Protein AF-A0A7Y3WW72-F1 (afdb_monomer)

Structure (mmCIF, N/CA/C/O backbone):
data_AF-A0A7Y3WW72-F1
#
_entry.id   AF-A0A7Y3WW72-F1
#
loop_
_atom_site.group_PDB
_atom_site.id
_atom_site.type_symbol
_atom_site.label_atom_id
_atom_site.label_alt_id
_atom_site.label_comp_id
_atom_site.label_asym_id
_atom_site.label_entity_id
_atom_site.label_seq_id
_atom_site.pdbx_PDB_ins_code
_atom_site.Cartn_x
_atom_site.Cartn_y
_atom_site.Cartn_z
_atom_site.occupancy
_atom_site.B_iso_or_equiv
_atom_site.auth_seq_id
_atom_site.auth_comp_id
_atom_site.auth_asym_id
_atom_site.auth_atom_id
_atom_site.pdbx_PDB_model_num
ATOM 1 N N . MET A 1 1 ? 3.651 -4.657 17.675 1.00 52.69 1 MET A N 1
ATOM 2 C CA . MET A 1 1 ? 3.371 -5.025 16.272 1.00 52.69 1 MET A CA 1
ATOM 3 C C . MET A 1 1 ? 3.493 -3.746 15.473 1.00 52.69 1 MET A C 1
ATOM 5 O O . MET A 1 1 ? 2.824 -2.788 15.831 1.00 52.69 1 MET A O 1
ATOM 9 N N . THR A 1 2 ? 4.433 -3.684 14.536 1.00 68.75 2 THR A N 1
ATOM 10 C CA . THR A 1 2 ? 4.653 -2.500 13.695 1.00 68.75 2 THR A CA 1
ATOM 11 C C . THR A 1 2 ? 3.513 -2.427 12.689 1.00 68.75 2 THR A C 1
ATOM 13 O O . THR A 1 2 ? 3.321 -3.388 11.957 1.00 68.75 2 THR A O 1
ATOM 16 N N . ASP A 1 3 ? 2.740 -1.345 12.707 1.00 78.50 3 ASP A N 1
ATOM 17 C CA . ASP A 1 3 ? 1.646 -1.121 11.761 1.00 78.50 3 ASP A CA 1
ATOM 18 C C . ASP A 1 3 ? 2.244 -0.793 10.383 1.00 78.50 3 ASP A C 1
ATOM 20 O O . ASP A 1 3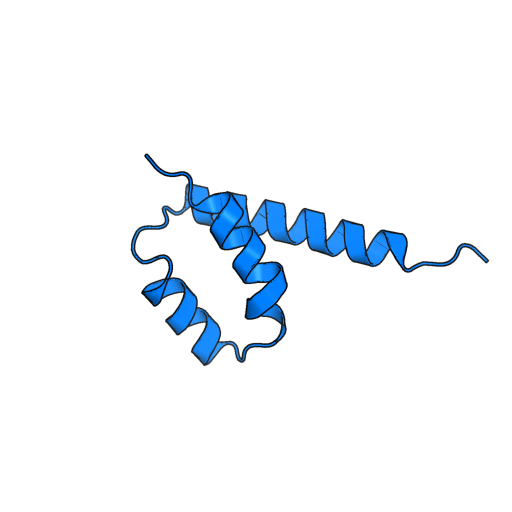 ? 2.907 0.232 10.222 1.00 78.50 3 ASP A O 1
ATOM 24 N N . LEU A 1 4 ? 2.077 -1.694 9.408 1.00 86.00 4 LEU A N 1
ATOM 25 C CA . LEU A 1 4 ? 2.648 -1.551 8.058 1.00 86.00 4 LEU A CA 1
ATOM 26 C C . LEU A 1 4 ? 1.752 -0.747 7.105 1.00 86.00 4 LEU A C 1
ATOM 28 O O . LEU A 1 4 ? 2.171 -0.414 5.997 1.00 86.00 4 LEU A O 1
ATOM 32 N N . ALA A 1 5 ? 0.526 -0.422 7.519 1.00 86.31 5 ALA A N 1
ATOM 33 C CA . ALA A 1 5 ? -0.450 0.293 6.703 1.00 86.31 5 ALA A CA 1
ATOM 34 C C . ALA A 1 5 ? 0.037 1.666 6.181 1.00 86.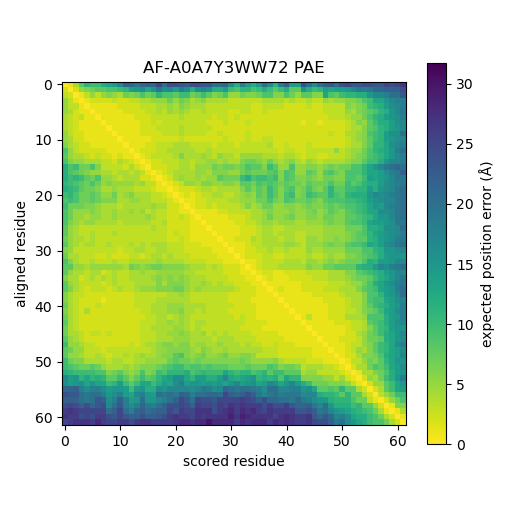31 5 ALA A C 1
ATOM 36 O O . ALA A 1 5 ? -0.107 1.903 4.979 1.00 86.31 5 ALA A O 1
ATOM 37 N N . PRO A 1 6 ? 0.632 2.567 6.992 1.00 87.31 6 PRO A N 1
ATOM 38 C CA . PRO A 1 6 ? 1.100 3.865 6.500 1.00 87.31 6 PRO A CA 1
ATOM 39 C C . PRO A 1 6 ? 2.294 3.742 5.544 1.00 87.31 6 PRO A C 1
ATOM 41 O O . PRO A 1 6 ? 2.386 4.493 4.575 1.00 87.31 6 PRO A O 1
ATOM 44 N N . GLU A 1 7 ? 3.187 2.776 5.772 1.00 88.94 7 GLU A N 1
ATOM 45 C CA . GLU A 1 7 ? 4.312 2.508 4.868 1.00 88.94 7 GLU A CA 1
ATOM 46 C C . GLU A 1 7 ? 3.819 1.948 3.525 1.00 88.94 7 GLU A C 1
ATOM 48 O O . GLU A 1 7 ? 4.266 2.383 2.462 1.00 88.94 7 GLU A O 1
ATOM 53 N N . PHE A 1 8 ? 2.832 1.048 3.565 1.00 90.56 8 PHE A N 1
ATOM 54 C CA . PHE A 1 8 ? 2.181 0.516 2.372 1.00 90.56 8 PHE A CA 1
ATOM 55 C C . PHE A 1 8 ? 1.450 1.609 1.579 1.00 90.56 8 PHE A C 1
ATOM 57 O O . PHE A 1 8 ? 1.600 1.683 0.360 1.00 90.56 8 PHE A O 1
ATOM 64 N N . ALA A 1 9 ? 0.725 2.506 2.253 1.00 89.75 9 ALA A N 1
ATOM 65 C CA . ALA A 1 9 ? 0.044 3.625 1.605 1.00 89.75 9 ALA A CA 1
ATOM 66 C C . ALA A 1 9 ? 1.024 4.551 0.868 1.00 89.75 9 ALA A C 1
ATOM 68 O O . ALA A 1 9 ? 0.789 4.935 -0.277 1.00 89.75 9 ALA A O 1
ATOM 69 N N . ARG A 1 10 ? 2.165 4.861 1.496 1.00 88.50 10 ARG A N 1
ATOM 70 C CA . ARG A 1 10 ? 3.218 5.672 0.878 1.00 88.50 10 ARG A CA 1
ATOM 71 C C . ARG A 1 10 ? 3.801 4.999 -0.365 1.00 88.50 10 ARG A C 1
ATOM 73 O O . ARG A 1 10 ? 3.931 5.648 -1.399 1.00 88.50 10 ARG A O 1
ATOM 80 N N . PHE A 1 11 ? 4.077 3.696 -0.288 1.00 90.00 11 PHE A N 1
ATOM 81 C CA . PHE A 1 11 ? 4.523 2.908 -1.440 1.00 90.00 11 PHE A CA 1
ATOM 82 C C . PHE A 1 11 ? 3.519 2.971 -2.605 1.00 90.00 11 PHE A C 1
ATOM 84 O O . PHE A 1 11 ? 3.927 3.125 -3.758 1.00 90.00 11 PHE A O 1
ATOM 91 N N . LEU A 1 12 ? 2.212 2.902 -2.321 1.00 87.56 12 LEU A N 1
ATOM 92 C CA . LEU A 1 12 ? 1.166 2.996 -3.345 1.00 87.56 12 LEU A CA 1
ATOM 93 C C . LEU A 1 12 ? 1.143 4.358 -4.066 1.00 87.56 12 LEU A C 1
ATOM 95 O O . LEU A 1 12 ? 0.903 4.417 -5.271 1.00 87.56 1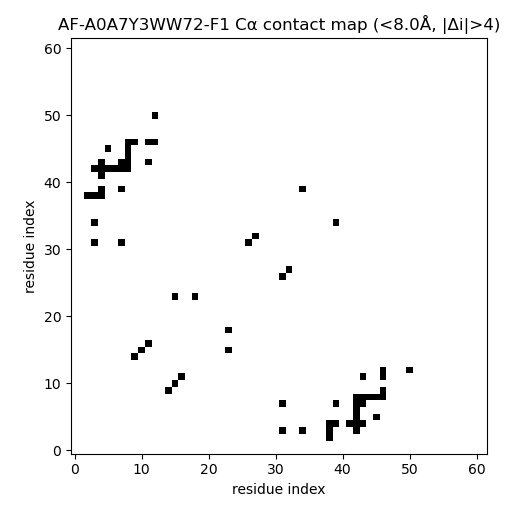2 LEU A O 1
ATOM 99 N N . ILE A 1 13 ? 1.407 5.450 -3.352 1.00 85.88 13 ILE A N 1
ATOM 100 C CA . ILE A 1 13 ? 1.360 6.806 -3.919 1.00 85.88 13 ILE A CA 1
ATOM 101 C C . ILE A 1 13 ? 2.652 7.140 -4.671 1.00 85.88 13 ILE A C 1
ATOM 103 O O . ILE A 1 13 ? 2.603 7.659 -5.786 1.00 85.88 13 ILE A O 1
ATOM 107 N N . GLU A 1 14 ? 3.804 6.852 -4.062 1.00 86.31 14 GLU A N 1
ATOM 108 C CA . GLU A 1 14 ? 5.108 7.304 -4.557 1.00 86.31 14 GLU A CA 1
ATOM 109 C C . GLU A 1 14 ? 5.704 6.356 -5.609 1.00 86.31 14 GLU A C 1
ATOM 111 O O . GLU A 1 14 ? 6.300 6.815 -6.581 1.00 86.31 14 GLU A O 1
ATOM 116 N N . GLU A 1 15 ? 5.546 5.039 -5.439 1.00 83.38 15 GLU A N 1
ATOM 117 C CA . GLU A 1 15 ? 6.284 4.044 -6.231 1.00 83.38 15 GLU A CA 1
ATOM 118 C C . GLU A 1 15 ? 5.373 3.210 -7.143 1.00 83.38 15 GLU A C 1
ATOM 120 O O . GLU A 1 15 ? 5.716 2.946 -8.297 1.00 83.38 15 GLU A O 1
ATOM 125 N N . TYR A 1 16 ? 4.188 2.816 -6.666 1.00 80.81 16 TYR A N 1
ATOM 126 C CA . TYR A 1 16 ? 3.274 1.940 -7.410 1.00 80.81 16 TYR A CA 1
ATOM 127 C C . TYR A 1 16 ? 2.693 2.611 -8.665 1.00 80.81 16 TYR A C 1
ATOM 129 O O . TYR A 1 16 ? 2.560 1.959 -9.698 1.00 80.81 16 TYR A O 1
ATOM 137 N N . ARG A 1 17 ? 2.394 3.919 -8.620 1.00 75.62 17 ARG A N 1
ATOM 138 C CA . ARG A 1 17 ? 1.747 4.659 -9.726 1.00 75.62 17 ARG A CA 1
ATOM 139 C C . ARG A 1 17 ? 2.562 4.660 -11.030 1.00 75.62 17 ARG A C 1
ATOM 141 O O . ARG A 1 17 ? 1.984 4.782 -12.105 1.00 75.62 17 ARG A O 1
ATOM 148 N N . GLY A 1 18 ? 3.886 4.531 -10.935 1.00 78.31 18 GLY A N 1
ATOM 149 C CA . GLY A 1 18 ? 4.803 4.495 -12.081 1.00 78.31 18 GLY A CA 1
ATOM 150 C C . GLY A 1 18 ? 5.258 3.092 -12.493 1.00 78.31 18 GLY A C 1
ATOM 151 O O . GLY A 1 18 ? 6.070 2.966 -13.408 1.00 78.31 18 GLY A O 1
ATOM 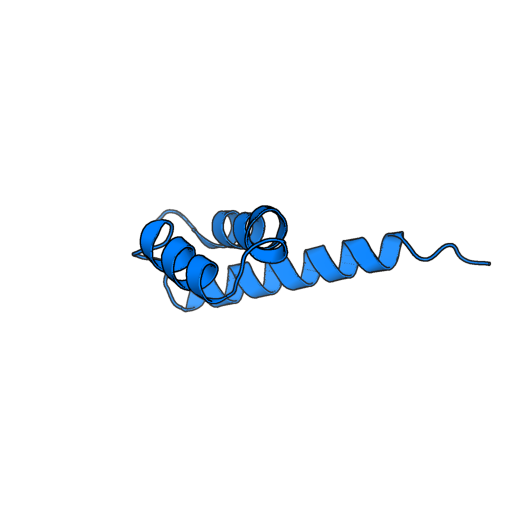152 N N . MET A 1 19 ? 4.786 2.040 -11.817 1.00 82.00 19 MET A N 1
ATOM 153 C CA . MET A 1 19 ? 5.314 0.685 -11.966 1.00 82.00 19 MET A CA 1
ATOM 154 C C . MET A 1 19 ? 4.385 -0.205 -12.809 1.00 82.00 19 MET A C 1
ATOM 156 O O . MET A 1 19 ? 3.169 -0.178 -12.617 1.00 82.00 19 MET A O 1
ATOM 160 N N . PRO A 1 20 ? 4.921 -1.048 -13.715 1.00 82.56 20 PRO A N 1
ATOM 161 C CA . PRO A 1 20 ? 4.103 -2.041 -14.397 1.00 82.56 20 PRO A CA 1
ATOM 162 C C . PRO A 1 20 ? 3.509 -3.054 -13.395 1.00 82.56 20 PRO A C 1
ATOM 164 O O . PRO A 1 20 ? 4.187 -3.420 -12.426 1.00 82.56 20 PRO A O 1
ATOM 167 N N . PRO A 1 21 ? 2.282 -3.561 -13.635 1.00 74.88 21 PRO A N 1
ATOM 168 C CA . PRO A 1 21 ? 1.550 -4.402 -12.678 1.00 74.88 21 PRO A CA 1
ATOM 169 C C . PRO A 1 21 ? 2.326 -5.644 -12.221 1.00 74.88 21 PRO A C 1
ATOM 171 O O . PRO A 1 21 ? 2.264 -6.047 -11.061 1.00 74.88 21 PRO A O 1
ATOM 174 N N . GLU A 1 22 ? 3.095 -6.230 -13.137 1.00 80.69 22 GLU A N 1
ATOM 175 C CA . GLU A 1 22 ? 3.892 -7.439 -12.922 1.00 80.69 22 GL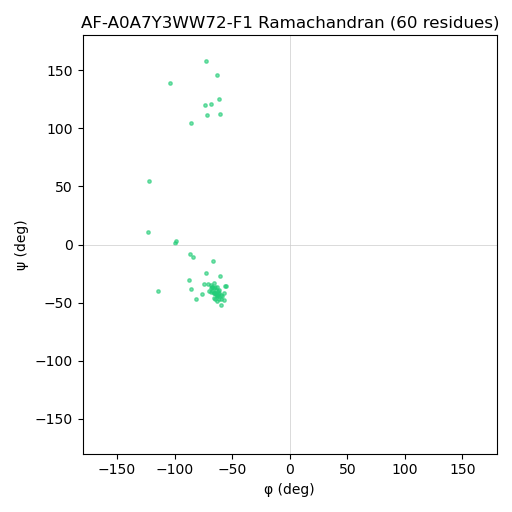U A CA 1
ATOM 176 C C . GLU A 1 22 ? 4.997 -7.207 -11.878 1.00 80.69 22 GLU A C 1
ATOM 178 O O . GLU A 1 22 ? 5.179 -8.009 -10.960 1.00 80.69 22 GLU A O 1
ATOM 183 N N . ASN A 1 23 ? 5.673 -6.056 -11.956 1.00 84.19 23 ASN A N 1
ATOM 184 C CA . ASN A 1 23 ? 6.708 -5.660 -11.002 1.00 84.19 23 ASN A CA 1
ATOM 185 C C . ASN A 1 23 ? 6.104 -5.226 -9.668 1.00 84.19 23 ASN A C 1
ATOM 187 O O . ASN A 1 23 ? 6.686 -5.486 -8.614 1.00 84.19 23 ASN A O 1
ATOM 191 N N . ALA A 1 24 ? 4.925 -4.606 -9.701 1.00 78.94 24 ALA A N 1
ATOM 192 C CA . ALA A 1 24 ? 4.264 -4.116 -8.505 1.00 78.94 24 ALA A CA 1
ATOM 193 C C . ALA A 1 24 ? 3.901 -5.259 -7.547 1.00 78.94 24 ALA A C 1
ATOM 195 O O . ALA A 1 24 ? 4.200 -5.193 -6.356 1.00 78.94 24 ALA A O 1
ATOM 196 N N . VAL A 1 25 ? 3.353 -6.362 -8.069 1.00 81.19 25 VAL A N 1
ATOM 197 C CA . VAL A 1 25 ? 3.042 -7.555 -7.262 1.00 81.19 25 VAL A CA 1
ATOM 198 C C . VAL A 1 25 ? 4.303 -8.157 -6.633 1.00 81.19 25 VAL A C 1
ATOM 200 O O . VAL A 1 25 ? 4.274 -8.581 -5.475 1.00 81.19 25 VAL A O 1
ATOM 203 N N . ILE A 1 26 ? 5.418 -8.184 -7.369 1.00 86.38 26 ILE A N 1
ATOM 204 C CA . ILE A 1 26 ? 6.703 -8.691 -6.868 1.00 86.38 26 ILE A CA 1
ATOM 205 C C . ILE A 1 26 ? 7.226 -7.798 -5.735 1.00 86.38 26 ILE A C 1
ATOM 207 O O . ILE A 1 26 ? 7.616 -8.309 -4.685 1.00 86.38 26 ILE A O 1
ATOM 211 N N . GLN A 1 27 ? 7.181 -6.476 -5.910 1.00 84.75 27 GLN A N 1
ATOM 212 C CA . GLN A 1 27 ? 7.640 -5.510 -4.910 1.00 84.75 27 GLN A CA 1
ATOM 213 C C . GLN A 1 27 ? 6.790 -5.543 -3.641 1.00 84.75 27 GLN A C 1
ATOM 215 O O . GLN A 1 27 ? 7.343 -5.562 -2.544 1.00 84.75 27 GLN A O 1
ATOM 220 N N . ILE A 1 28 ? 5.464 -5.651 -3.767 1.00 85.81 28 ILE A N 1
ATOM 221 C CA . ILE A 1 28 ? 4.56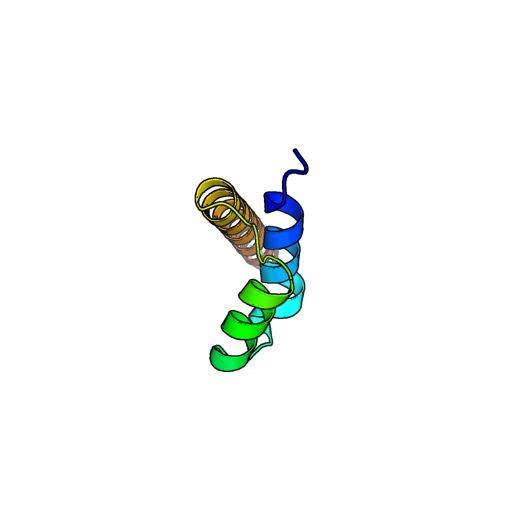9 -5.785 -2.610 1.00 85.81 28 ILE A CA 1
ATOM 222 C C . ILE A 1 28 ? 4.925 -7.041 -1.807 1.00 85.81 28 ILE A C 1
ATOM 224 O O . ILE A 1 28 ? 5.106 -6.965 -0.595 1.00 85.81 28 ILE A O 1
ATOM 228 N N . LYS A 1 29 ? 5.110 -8.188 -2.473 1.00 85.12 29 LYS A N 1
ATOM 229 C CA . LYS A 1 29 ? 5.489 -9.443 -1.801 1.00 85.12 29 LYS A CA 1
ATOM 230 C C . LYS A 1 29 ? 6.874 -9.389 -1.155 1.00 85.12 29 LYS A C 1
ATOM 232 O O . LYS A 1 29 ? 7.065 -9.987 -0.100 1.00 85.12 29 LYS A O 1
ATOM 237 N N . HIS A 1 30 ? 7.836 -8.711 -1.780 1.00 89.00 30 HIS A N 1
ATOM 238 C CA . HIS A 1 30 ? 9.207 -8.620 -1.277 1.00 89.00 30 HIS A CA 1
ATOM 239 C C . HIS A 1 30 ? 9.337 -7.646 -0.099 1.00 89.00 30 HIS A C 1
ATOM 241 O O . HIS A 1 30 ? 10.020 -7.938 0.880 1.00 89.00 30 HIS A O 1
ATOM 247 N N . ARG A 1 31 ? 8.684 -6.485 -0.191 1.00 86.88 31 ARG A N 1
ATOM 248 C CA . ARG A 1 31 ? 8.809 -5.378 0.769 1.00 86.88 31 ARG A CA 1
ATOM 249 C C . ARG A 1 31 ? 7.836 -5.511 1.939 1.00 86.88 31 ARG A C 1
ATOM 251 O O . ARG A 1 31 ? 8.175 -5.157 3.061 1.00 86.88 31 ARG A O 1
ATOM 258 N N . PHE A 1 32 ? 6.678 -6.124 1.695 1.00 89.88 32 PHE A N 1
ATOM 259 C CA . PHE A 1 32 ? 5.633 -6.359 2.688 1.00 89.88 32 PHE A CA 1
ATOM 260 C C . PHE A 1 32 ? 5.293 -7.859 2.830 1.00 89.88 32 PHE A C 1
ATOM 262 O O . PHE A 1 32 ? 4.128 -8.244 2.732 1.00 89.88 32 PHE A O 1
ATOM 269 N N . PRO A 1 33 ? 6.269 -8.749 3.105 1.00 88.06 33 PRO A N 1
ATOM 270 C CA . PRO A 1 33 ? 6.056 -10.203 3.099 1.00 88.06 33 PRO A CA 1
ATOM 271 C C . PRO A 1 33 ? 5.125 -10.703 4.214 1.00 88.06 33 PRO A C 1
ATOM 273 O O . PRO A 1 33 ? 4.696 -11.854 4.196 1.00 88.06 33 PRO A O 1
ATOM 276 N N . ARG A 1 34 ? 4.857 -9.864 5.220 1.00 89.81 34 ARG A N 1
ATOM 277 C CA . ARG A 1 34 ? 4.053 -10.193 6.406 1.00 89.81 34 ARG A CA 1
ATOM 278 C C . ARG A 1 34 ? 2.858 -9.265 6.600 1.00 89.81 34 ARG A C 1
ATOM 280 O O . ARG A 1 34 ? 2.258 -9.306 7.670 1.00 89.81 34 ARG A O 1
ATOM 287 N N . ILE A 1 35 ? 2.534 -8.430 5.611 1.00 87.44 35 ILE A N 1
ATOM 288 C CA . ILE A 1 35 ? 1.384 -7.534 5.727 1.00 87.44 35 ILE A CA 1
ATOM 289 C C . ILE A 1 35 ? 0.116 -8.361 5.894 1.00 87.44 35 ILE A C 1
ATOM 291 O O . ILE A 1 35 ? -0.167 -9.275 5.113 1.00 87.44 35 ILE A O 1
ATOM 295 N N . SER A 1 36 ? -0.631 -8.078 6.954 1.00 90.06 36 SER A N 1
ATOM 296 C CA . SER A 1 36 ? -1.929 -8.705 7.142 1.00 90.06 36 SER A CA 1
ATOM 297 C C . SER A 1 36 ? -2.941 -8.125 6.156 1.00 90.06 36 SER A C 1
ATOM 299 O O . SER A 1 36 ? -2.813 -6.996 5.682 1.00 90.06 36 SER A O 1
ATOM 301 N N . TYR A 1 37 ? -4.007 -8.876 5.882 1.00 85.81 37 TYR A N 1
ATOM 302 C CA . TYR A 1 37 ? -5.101 -8.382 5.043 1.00 85.81 37 TYR A CA 1
ATOM 303 C C . TYR A 1 37 ? -5.709 -7.072 5.583 1.00 85.81 37 TYR A C 1
ATOM 305 O O . TYR A 1 37 ? -6.056 -6.182 4.812 1.00 85.81 37 TYR A O 1
ATOM 313 N N . GLY A 1 38 ? -5.788 -6.919 6.911 1.00 89.31 38 GLY A N 1
ATOM 314 C CA . GLY A 1 38 ? -6.290 -5.694 7.539 1.00 89.31 38 GLY A CA 1
ATOM 315 C C . GLY A 1 38 ? -5.390 -4.479 7.296 1.00 89.31 38 GLY A C 1
ATOM 316 O O . GLY A 1 38 ? -5.891 -3.399 6.991 1.00 89.31 38 GLY A O 1
ATOM 317 N N . GLU A 1 39 ? -4.070 -4.655 7.378 1.00 90.12 39 GLU A N 1
ATOM 318 C CA . GLU A 1 39 ? -3.096 -3.599 7.068 1.00 90.12 39 GLU A CA 1
ATOM 319 C C . GLU A 1 39 ? -3.086 -3.251 5.579 1.00 90.12 39 GLU A C 1
A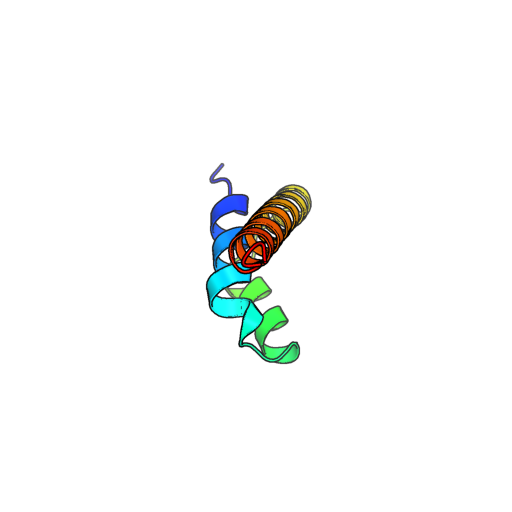TOM 321 O O . GLU A 1 39 ? -2.994 -2.076 5.230 1.00 90.12 39 GLU A O 1
ATOM 326 N N . PHE A 1 40 ? -3.253 -4.250 4.707 1.00 88.19 40 PHE A N 1
ATOM 327 C CA . PHE A 1 40 ? -3.381 -4.047 3.266 1.00 88.19 40 PHE A CA 1
ATOM 328 C C . PHE A 1 40 ? -4.592 -3.168 2.933 1.00 88.19 40 PHE A C 1
ATOM 330 O O . PHE A 1 40 ? -4.450 -2.148 2.263 1.00 88.19 40 PHE A O 1
ATOM 337 N N . MET A 1 41 ? -5.774 -3.517 3.454 1.00 91.38 41 MET A N 1
ATOM 338 C CA . MET A 1 41 ? -6.999 -2.746 3.218 1.00 91.38 41 MET A CA 1
ATOM 339 C C . MET A 1 41 ? -6.914 -1.334 3.806 1.00 91.38 41 MET A C 1
ATOM 341 O O . MET A 1 41 ? -7.355 -0.382 3.166 1.00 91.38 41 MET A O 1
ATOM 345 N N . ARG A 1 42 ? -6.314 -1.174 4.995 1.00 91.31 42 ARG A N 1
ATOM 346 C CA . ARG A 1 42 ? -6.082 0.155 5.581 1.00 91.31 42 ARG A CA 1
ATOM 347 C C . ARG A 1 42 ? -5.140 1.000 4.736 1.00 91.31 42 ARG A C 1
ATOM 349 O O . ARG A 1 42 ? -5.467 2.146 4.461 1.00 91.31 42 ARG A O 1
ATOM 356 N N . GLY A 1 43 ? -3.994 0.460 4.326 1.00 90.06 43 GLY A N 1
ATOM 357 C CA . GLY A 1 43 ? -3.039 1.217 3.521 1.00 90.06 43 GLY A CA 1
ATOM 358 C C . GLY A 1 43 ? -3.587 1.563 2.134 1.00 90.06 43 GLY A C 1
ATOM 359 O O . GLY A 1 43 ? -3.327 2.656 1.641 1.00 90.06 43 GLY A O 1
ATOM 360 N N . PHE A 1 44 ? -4.424 0.699 1.549 1.00 88.38 44 PHE A N 1
ATOM 361 C CA . PHE A 1 44 ? -5.141 1.010 0.311 1.00 88.38 44 PHE A CA 1
ATOM 362 C C . PHE A 1 44 ? -6.146 2.156 0.495 1.00 88.38 44 PHE A C 1
ATOM 364 O O . PHE A 1 44 ? -6.133 3.100 -0.287 1.00 88.38 44 PHE A O 1
ATOM 371 N N . ALA A 1 45 ? -6.957 2.125 1.559 1.00 89.56 45 ALA A N 1
ATOM 372 C CA . ALA A 1 45 ? -7.910 3.196 1.859 1.00 89.56 45 ALA A CA 1
ATOM 373 C C . ALA A 1 45 ? -7.215 4.549 2.101 1.00 89.56 45 ALA A C 1
ATOM 375 O O . ALA A 1 45 ? -7.657 5.569 1.580 1.00 89.56 45 ALA A O 1
ATOM 376 N N . ILE A 1 46 ? -6.091 4.550 2.831 1.00 89.12 46 ILE A N 1
ATOM 377 C CA . ILE A 1 46 ? -5.270 5.753 3.050 1.00 89.12 46 ILE A CA 1
ATOM 378 C C . ILE A 1 46 ? -4.712 6.272 1.716 1.00 89.12 46 ILE A C 1
ATOM 380 O O . ILE A 1 46 ? -4.725 7.476 1.468 1.00 89.12 46 ILE A O 1
ATOM 384 N N . ALA A 1 47 ? -4.232 5.379 0.846 1.00 87.56 47 ALA A N 1
ATOM 385 C CA . ALA A 1 47 ? -3.707 5.763 -0.460 1.00 87.56 47 ALA A CA 1
ATOM 386 C C . ALA A 1 47 ? -4.786 6.354 -1.382 1.00 87.56 47 ALA A C 1
ATOM 388 O O . ALA A 1 47 ? -4.524 7.358 -2.043 1.00 87.56 47 ALA A O 1
ATOM 389 N N . GLU A 1 48 ? -5.991 5.774 -1.408 1.00 86.25 48 GLU A N 1
ATOM 390 C CA . GLU A 1 48 ? -7.128 6.333 -2.151 1.00 86.25 48 GLU A CA 1
ATOM 391 C C . GLU A 1 48 ? -7.525 7.719 -1.636 1.00 86.25 48 GLU A C 1
ATOM 393 O O . GLU A 1 48 ? -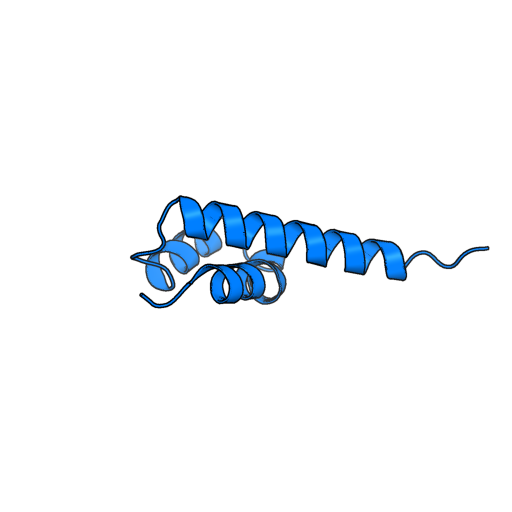7.677 8.640 -2.436 1.00 86.25 48 GLU A O 1
ATOM 398 N N . GLU A 1 49 ? -7.651 7.898 -0.318 1.00 85.81 49 GLU A N 1
ATOM 399 C CA . GLU A 1 49 ? -8.030 9.185 0.278 1.00 85.81 49 GLU A CA 1
ATOM 400 C C . GLU A 1 49 ? -7.037 10.295 -0.097 1.00 85.81 49 GLU A C 1
ATOM 402 O O . GLU A 1 49 ? -7.432 11.383 -0.523 1.00 85.81 49 GLU A O 1
ATOM 407 N N . LEU A 1 50 ? -5.738 9.996 -0.018 1.00 82.56 50 LEU A N 1
ATOM 408 C CA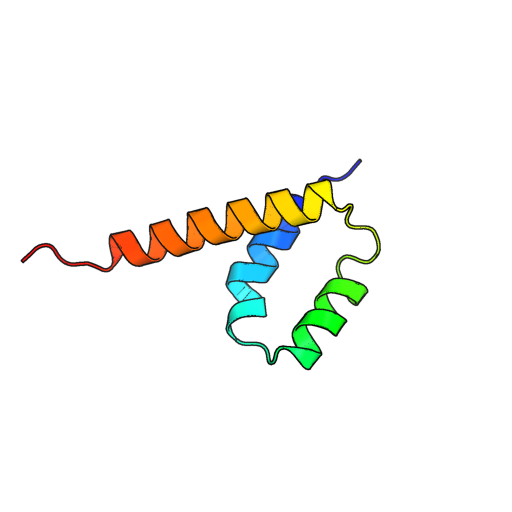 . LEU A 1 50 ? -4.675 10.930 -0.385 1.00 82.56 50 LEU A CA 1
ATOM 409 C C . LEU A 1 50 ? -4.648 11.219 -1.892 1.00 82.56 50 LEU A C 1
ATOM 411 O O . LEU A 1 50 ? -4.471 12.370 -2.288 1.00 82.56 50 LEU A O 1
ATOM 415 N N . ALA A 1 51 ? -4.865 10.210 -2.739 1.00 79.25 51 ALA A N 1
ATOM 416 C CA . ALA A 1 51 ? -4.930 10.396 -4.187 1.00 79.25 51 ALA A CA 1
ATOM 417 C C . ALA A 1 51 ? -6.136 11.257 -4.613 1.00 79.25 51 ALA A C 1
ATOM 419 O O . ALA A 1 51 ? -6.019 12.075 -5.525 1.00 79.25 51 ALA A O 1
ATOM 420 N N . VAL A 1 52 ? -7.286 11.108 -3.947 1.00 74.94 52 VAL A N 1
ATOM 421 C CA . VAL A 1 52 ? -8.488 11.927 -4.189 1.00 74.94 52 VAL A CA 1
ATOM 422 C C . VAL A 1 52 ? -8.290 13.365 -3.703 1.00 74.94 52 VAL A C 1
ATOM 424 O O . VAL A 1 52 ? -8.703 14.310 -4.386 1.00 74.94 52 VAL A O 1
ATOM 427 N N . ALA A 1 53 ? -7.636 13.552 -2.554 1.00 71.50 53 ALA A N 1
ATOM 428 C CA . ALA A 1 53 ? -7.307 14.876 -2.032 1.00 71.50 53 ALA A CA 1
ATOM 429 C C . ALA A 1 53 ? -6.363 15.654 -2.970 1.00 71.50 53 ALA A C 1
ATOM 431 O O . ALA A 1 53 ? -6.577 16.845 -3.193 1.00 71.50 53 ALA A O 1
ATOM 432 N N . ASP A 1 54 ? -5.377 14.980 -3.569 1.00 61.12 54 ASP A N 1
ATOM 433 C CA . ASP A 1 54 ? -4.427 15.561 -4.534 1.00 61.12 54 ASP A CA 1
ATOM 434 C C . ASP A 1 54 ? -5.098 15.975 -5.864 1.00 61.12 54 ASP A C 1
ATOM 436 O O . ASP A 1 54 ? -4.799 17.018 -6.447 1.00 61.12 54 ASP A O 1
ATOM 440 N N . VAL A 1 55 ? -6.088 15.208 -6.331 1.00 59.72 55 VAL A N 1
ATOM 441 C CA . VAL A 1 55 ? -6.886 15.574 -7.518 1.00 59.72 55 VAL A CA 1
ATOM 442 C C . VAL A 1 55 ? -7.829 16.748 -7.226 1.00 59.72 55 VAL A C 1
ATOM 444 O O . VAL A 1 55 ? -8.052 17.598 -8.085 1.00 59.72 55 VAL A O 1
ATOM 447 N N . SER A 1 56 ? -8.357 16.844 -6.006 1.00 58.09 56 SER A N 1
ATOM 448 C CA . SER A 1 56 ? -9.314 17.897 -5.636 1.00 58.09 56 SER A CA 1
ATOM 449 C C . SER A 1 56 ? -8.669 19.283 -5.495 1.00 58.09 56 SER A C 1
ATOM 451 O O . SER A 1 56 ? -9.340 20.297 -5.684 1.00 58.09 56 SER A O 1
ATOM 453 N N . THR A 1 57 ? -7.366 19.354 -5.208 1.00 54.88 57 THR A N 1
ATOM 454 C CA . THR A 1 57 ? -6.606 20.615 -5.109 1.00 54.88 57 THR A CA 1
ATOM 455 C C . THR A 1 57 ? -6.104 21.141 -6.456 1.00 54.88 57 THR A C 1
ATOM 457 O O . THR A 1 57 ? -5.673 22.291 -6.533 1.00 54.88 57 THR A O 1
ATOM 460 N N . THR A 1 58 ? -6.185 20.345 -7.527 1.00 52.94 58 THR A N 1
ATOM 461 C CA . THR A 1 58 ? -5.725 20.719 -8.878 1.00 52.94 58 THR A CA 1
ATOM 462 C C . THR A 1 58 ? -6.839 21.197 -9.813 1.00 52.94 58 THR A C 1
ATOM 464 O O . THR A 1 58 ? -6.561 21.552 -10.957 1.00 52.94 58 THR A O 1
ATOM 467 N N . THR A 1 59 ? -8.082 21.304 -9.336 1.00 48.47 59 THR A N 1
ATOM 468 C CA . THR A 1 59 ? -9.163 22.023 -10.032 1.00 48.47 59 THR A CA 1
ATOM 469 C C . THR A 1 59 ? -9.117 23.520 -9.689 1.00 48.47 59 THR A C 1
ATOM 471 O O . THR A 1 59 ? -9.537 23.890 -8.592 1.00 48.47 59 THR A O 1
ATOM 474 N N . PRO A 1 60 ? -8.645 24.418 -10.580 1.00 50.34 60 PRO A N 1
ATOM 475 C CA . PRO A 1 60 ? -8.881 25.843 -10.403 1.00 50.34 60 PRO A CA 1
ATOM 476 C C . PRO A 1 60 ? -10.376 26.121 -10.593 1.00 50.34 60 PRO A C 1
ATOM 478 O O . PRO A 1 60 ? -10.950 25.830 -11.643 1.00 50.34 60 PRO A O 1
ATOM 481 N N . THR A 1 61 ? -11.010 26.677 -9.564 1.00 55.53 61 THR A N 1
ATOM 482 C CA . THR A 1 61 ? -12.337 27.289 -9.660 1.00 55.53 61 THR A CA 1
ATOM 483 C C . THR A 1 61 ? -12.245 28.440 -10.662 1.00 55.53 61 THR A C 1
ATOM 485 O O . THR A 1 61 ? -11.527 29.410 -10.417 1.00 55.53 61 THR A O 1
ATOM 488 N N . ASN A 1 62 ? -12.904 28.286 -11.810 1.00 46.16 62 ASN A N 1
ATOM 489 C CA . ASN A 1 62 ? -13.080 29.338 -12.811 1.00 46.16 62 ASN A CA 1
ATOM 490 C C . ASN A 1 62 ? -14.016 30.440 -12.304 1.00 46.16 62 ASN A C 1
ATOM 492 O O . ASN A 1 62 ? -15.046 30.082 -11.688 1.00 46.16 62 ASN A O 1
#

Organism: NCBI:txid419475

Mean predicted aligned error: 7.13 Å

Sequence (62 aa):
MTDLAPEFARFLIEEYRGMPPENAVIQIKHRFPRISYGEFMRGFAIAEELAVADVSTTTPTN

Solvent-accessible surface area (backbone atoms only — not comparable to full-atom values): 3664 Å² total; per-residue (Å²): 132,86,78,57,18,67,61,50,15,49,42,50,64,75,52,44,75,83,44,59,72,76,58,42,56,52,46,47,51,70,77,46,72,77,66,46,73,68,36,51,55,49,9,49,51,54,30,51,54,52,55,52,53,59,57,63,72,68,61,78,85,126

Secondary structure (DSSP, 8-state):
----HHHHHHHHHHTGGGS-HHHHHHHHHHH-TT--HHHHHHHHHHHHHHHHHHHHTS----

pLDDT: mean 80.02, std 12.51, range [46.16, 91.38]

Radius of gyration: 13.43 Å; Cα contacts (8 Å, |Δi|>4): 35; chains: 1; bounding box: 22×40×31 Å

Foldseek 3Di:
DDLCLCVLLCCCQPPVVPDDPVVNVVCCCVVVVPQDPVSVVNNVVSNVVVVVVVVVVPDDDD